Protein AF-A0A1H5ZBY7-F1 (afdb_monomer)

Solvent-accessible surface area (backbone atoms only — not comparable to full-atom values): 3846 Å² total; per-residue (Å²): 137,89,83,90,78,62,68,78,68,46,63,83,52,51,47,79,54,99,90,43,83,43,74,73,70,47,79,44,75,48,96,60,58,46,101,85,65,48,49,63,48,77,50,68,85,77,78,76,75,80,77,78,83,126

Radius of gyration: 15.17 Å; Cα contacts (8 Å, |Δi|>4): 42; chains: 1; bounding box: 44×21×39 Å

Sequence (54 aa):
MEVSLKMEELHDHTFEYEGDTYIKFNVAKLKEPDQYGKTHTVYVSVKEPDSEEF

pLDDT: mean 77.12, std 11.97, range [42.56, 92.5]

Foldseek 3Di:
DDDDDDPVVQVVQWDDDPNDIDHDKDKDADPAQPPVRHGIDIGDDDDDDPPPPD

Structure (mmCIF, N/CA/C/O backbone):
data_AF-A0A1H5ZBY7-F1
#
_entry.id   AF-A0A1H5ZBY7-F1
#
loop_
_atom_site.group_PDB
_atom_site.id
_atom_site.type_symbol
_atom_site.label_atom_id
_atom_site.label_alt_id
_atom_site.label_comp_id
_atom_site.label_asym_id
_atom_site.label_entity_id
_atom_site.label_seq_id
_atom_site.pdbx_PDB_ins_code
_atom_site.Cartn_x
_atom_site.Cartn_y
_atom_site.Cartn_z
_atom_site.occupancy
_atom_site.B_iso_or_equiv
_atom_site.auth_seq_id
_atom_site.auth_comp_id
_atom_site.auth_asym_id
_atom_site.auth_atom_id
_atom_site.pdbx_PDB_model_num
ATOM 1 N N . MET A 1 1 ? -13.292 1.843 0.976 1.00 64.06 1 MET A N 1
ATOM 2 C CA . MET A 1 1 ? -12.051 1.961 1.761 1.00 64.06 1 MET A CA 1
ATOM 3 C C . MET A 1 1 ? -11.168 2.918 0.996 1.00 64.06 1 MET A C 1
ATOM 5 O O . MET A 1 1 ? -10.857 2.624 -0.148 1.00 64.06 1 MET A O 1
ATOM 9 N N . GLU A 1 2 ? -10.884 4.080 1.569 1.00 63.72 2 GLU A N 1
ATOM 10 C CA . GLU A 1 2 ? -9.973 5.066 0.983 1.00 63.72 2 GLU A CA 1
ATOM 11 C C . GLU A 1 2 ? -8.576 4.827 1.565 1.00 63.72 2 GLU A C 1
ATOM 13 O O . GLU A 1 2 ? -8.448 4.563 2.763 1.00 63.72 2 GLU A O 1
ATOM 18 N N . VAL A 1 3 ? -7.552 4.841 0.714 1.00 71.31 3 VAL A N 1
ATOM 19 C CA . VAL A 1 3 ? -6.151 4.637 1.096 1.00 71.31 3 VAL A CA 1
ATOM 20 C C . VAL A 1 3 ? -5.363 5.815 0.548 1.00 71.31 3 VAL A C 1
ATOM 22 O O . VAL A 1 3 ? -5.317 6.014 -0.664 1.00 71.31 3 VAL A O 1
ATOM 25 N N . SER A 1 4 ? -4.744 6.575 1.445 1.00 72.38 4 SER A N 1
ATOM 26 C CA . SER A 1 4 ? -3.886 7.706 1.099 1.00 72.38 4 SER A CA 1
ATOM 27 C C . SER A 1 4 ? -2.438 7.310 1.346 1.00 72.38 4 SER A C 1
ATOM 29 O O . SER A 1 4 ? -2.087 6.914 2.456 1.00 72.38 4 SER A O 1
ATOM 31 N N . LEU A 1 5 ? -1.612 7.402 0.307 1.00 74.94 5 LEU A N 1
ATOM 32 C CA . LEU A 1 5 ? -0.187 7.079 0.342 1.00 74.94 5 LEU A CA 1
ATOM 33 C C . LEU A 1 5 ? 0.606 8.329 -0.027 1.00 74.94 5 LEU A C 1
ATOM 35 O O . LEU A 1 5 ? 0.181 9.117 -0.875 1.00 74.94 5 LEU A O 1
ATOM 39 N N . LYS A 1 6 ? 1.752 8.527 0.622 1.00 79.56 6 LYS A N 1
ATOM 40 C CA . LYS A 1 6 ? 2.630 9.653 0.325 1.00 79.56 6 LYS A CA 1
ATOM 41 C C . LYS A 1 6 ? 3.431 9.334 -0.936 1.00 79.56 6 LYS A C 1
ATOM 43 O O . LYS A 1 6 ? 4.121 8.323 -0.985 1.00 79.56 6 LYS A O 1
ATOM 48 N N . MET A 1 7 ? 3.350 10.202 -1.944 1.00 77.94 7 MET A N 1
ATOM 49 C CA . MET A 1 7 ? 3.955 9.945 -3.258 1.00 77.94 7 MET A CA 1
ATOM 50 C C . MET A 1 7 ? 5.474 9.737 -3.189 1.00 77.94 7 MET A C 1
ATOM 52 O O . MET A 1 7 ? 6.005 8.884 -3.888 1.00 77.94 7 MET A O 1
ATOM 56 N N . GLU A 1 8 ? 6.158 10.475 -2.310 1.00 80.62 8 GLU A N 1
ATOM 57 C CA . GLU A 1 8 ? 7.607 10.344 -2.105 1.00 80.62 8 GLU A CA 1
ATOM 58 C C . GLU A 1 8 ? 8.006 8.927 -1.665 1.00 80.62 8 GLU A C 1
ATOM 60 O O . GLU A 1 8 ? 8.977 8.395 -2.180 1.00 80.62 8 GLU A O 1
ATOM 65 N N . GLU A 1 9 ? 7.224 8.283 -0.792 1.00 75.06 9 GLU A N 1
ATOM 66 C CA . GLU A 1 9 ? 7.511 6.916 -0.325 1.00 75.06 9 GLU A CA 1
ATOM 67 C C . GLU A 1 9 ? 7.109 5.847 -1.349 1.00 75.06 9 GLU A C 1
ATOM 69 O O . GLU A 1 9 ? 7.603 4.724 -1.316 1.00 75.06 9 GLU A O 1
ATOM 74 N N . LEU A 1 10 ? 6.205 6.174 -2.278 1.00 78.12 10 LEU A N 1
ATOM 75 C CA . LEU A 1 10 ? 5.795 5.246 -3.329 1.00 78.12 10 LEU A CA 1
ATOM 76 C C . LEU A 1 10 ? 6.895 5.022 -4.358 1.00 78.12 10 LEU A C 1
ATOM 78 O O . LEU A 1 10 ? 7.036 3.898 -4.834 1.00 78.12 10 LEU A O 1
ATOM 82 N N . HIS A 1 11 ? 7.654 6.070 -4.693 1.00 78.75 11 HIS A N 1
ATOM 83 C CA . HIS A 1 11 ? 8.714 6.001 -5.697 1.00 78.75 11 HIS A CA 1
ATOM 84 C C . HIS A 1 11 ? 9.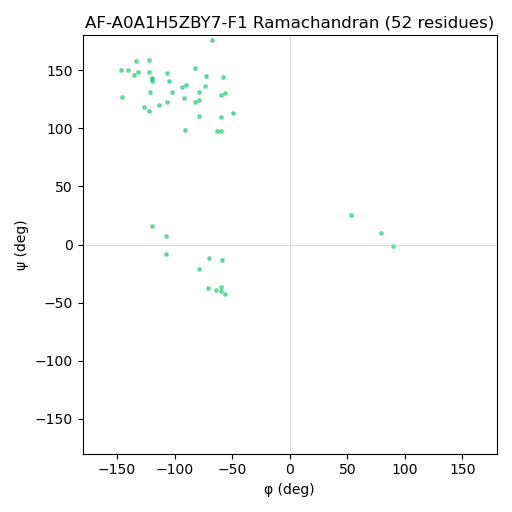746 4.913 -5.376 1.00 78.75 11 HIS A C 1
ATOM 86 O O . HIS A 1 11 ? 10.072 4.115 -6.258 1.00 78.75 11 HIS A O 1
ATOM 92 N N . ASP A 1 12 ? 10.145 4.805 -4.108 1.00 78.56 12 ASP A N 1
ATOM 93 C CA . ASP A 1 12 ? 11.127 3.826 -3.620 1.00 78.56 12 ASP A CA 1
ATOM 94 C C . ASP A 1 12 ? 10.609 2.372 -3.633 1.00 78.56 12 ASP A C 1
ATOM 96 O O . ASP A 1 12 ? 11.376 1.420 -3.477 1.00 78.56 12 ASP A O 1
ATOM 100 N N . HIS A 1 13 ? 9.303 2.176 -3.837 1.00 77.12 13 HIS A N 1
ATOM 101 C CA . HIS A 1 13 ? 8.637 0.870 -3.852 1.00 77.12 13 HIS A CA 1
ATOM 102 C C . HIS A 1 13 ? 7.959 0.548 -5.194 1.00 77.12 13 HIS A C 1
ATOM 104 O O . HIS A 1 13 ? 7.125 -0.363 -5.272 1.00 77.12 13 HIS A O 1
ATOM 110 N N . THR A 1 14 ? 8.310 1.285 -6.252 1.00 85.44 14 THR A N 1
ATOM 111 C CA . THR A 1 14 ? 7.853 0.997 -7.615 1.00 85.44 14 THR A CA 1
ATOM 112 C C . THR A 1 14 ? 8.695 -0.087 -8.290 1.00 85.44 14 THR A C 1
ATOM 114 O O . THR A 1 14 ? 9.871 -0.274 -7.982 1.00 85.44 14 THR A O 1
ATOM 117 N N . PHE A 1 15 ? 8.094 -0.819 -9.226 1.00 85.06 15 PHE A N 1
ATOM 118 C CA . PHE A 1 15 ? 8.798 -1.746 -10.112 1.00 85.06 15 PHE A CA 1
ATOM 119 C C . PHE A 1 15 ? 8.218 -1.680 -11.525 1.00 85.06 15 PHE A C 1
ATOM 121 O O . PHE A 1 15 ? 7.027 -1.416 -11.697 1.00 85.06 15 PHE A O 1
ATOM 128 N N . GLU A 1 16 ? 9.047 -1.936 -12.535 1.00 90.06 16 GLU A N 1
ATOM 129 C CA . GLU A 1 16 ? 8.593 -2.044 -13.923 1.00 90.06 16 GLU A CA 1
ATOM 130 C C . GLU A 1 16 ? 8.202 -3.483 -14.262 1.00 90.06 16 GLU A C 1
ATOM 132 O O . GLU A 1 16 ? 8.896 -4.442 -13.913 1.00 90.06 16 GLU A O 1
ATOM 137 N N . TYR A 1 17 ? 7.087 -3.639 -14.966 1.00 86.12 17 TYR A N 1
ATOM 138 C CA . TYR A 1 17 ? 6.636 -4.913 -15.512 1.00 86.12 17 TYR A CA 1
ATOM 139 C C . TYR A 1 17 ? 5.944 -4.656 -16.851 1.00 86.12 17 TYR A C 1
ATOM 141 O O . TYR A 1 17 ? 5.078 -3.799 -16.940 1.00 86.12 17 TYR A O 1
ATOM 149 N N . GLU A 1 18 ? 6.362 -5.354 -17.911 1.00 91.88 18 GLU A N 1
ATOM 150 C CA . GLU A 1 18 ? 5.803 -5.192 -19.270 1.00 91.88 18 GLU A CA 1
ATOM 151 C C . GLU A 1 18 ? 5.791 -3.739 -19.809 1.00 91.88 18 GLU A C 1
ATOM 153 O O . GLU A 1 18 ? 5.027 -3.410 -20.709 1.00 91.88 18 GLU A O 1
ATOM 158 N N . GLY A 1 19 ? 6.693 -2.881 -19.314 1.00 92.50 19 GLY A N 1
ATOM 159 C CA . GLY A 1 19 ? 6.812 -1.475 -19.726 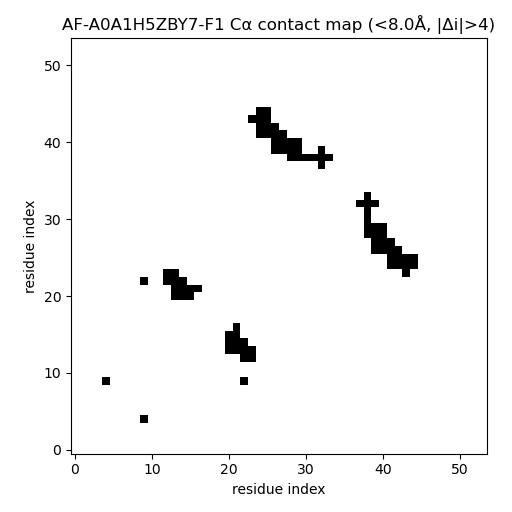1.00 92.50 19 GLY A CA 1
ATOM 160 C C 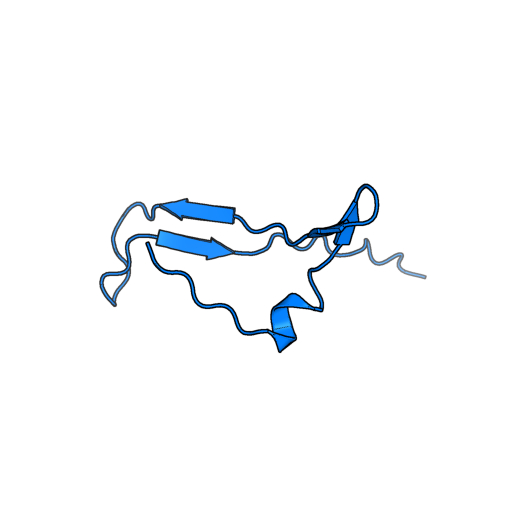. GLY A 1 19 ? 5.955 -0.494 -18.920 1.00 92.50 19 GLY A C 1
ATOM 161 O O . GLY A 1 19 ? 6.051 0.709 -19.149 1.00 92.50 19 GLY A O 1
ATOM 162 N N . ASP A 1 20 ? 5.177 -0.990 -17.957 1.00 92.38 20 ASP A N 1
ATOM 163 C CA . ASP A 1 20 ? 4.375 -0.185 -17.040 1.00 92.38 20 ASP A CA 1
ATOM 164 C C . ASP A 1 20 ? 4.986 -0.174 -15.628 1.00 92.38 20 ASP A C 1
ATOM 166 O O . ASP A 1 20 ? 5.594 -1.147 -15.170 1.00 92.38 2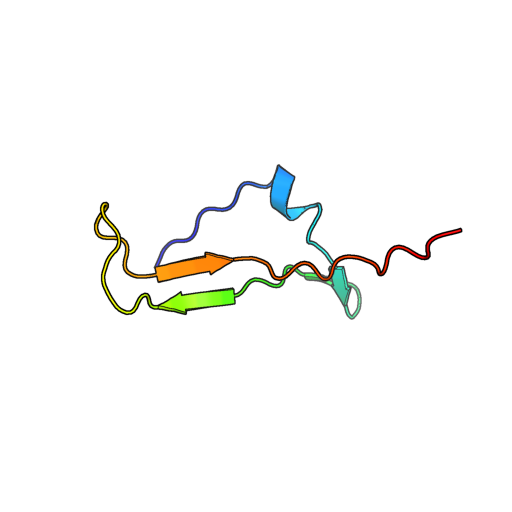0 ASP A O 1
ATOM 170 N N . THR A 1 21 ? 4.814 0.941 -14.913 1.00 88.31 21 THR A N 1
ATOM 171 C CA . THR A 1 21 ? 5.263 1.102 -13.523 1.00 88.31 21 THR A CA 1
ATOM 172 C C . THR A 1 21 ? 4.156 0.705 -12.552 1.00 88.31 21 THR A C 1
ATOM 174 O O . THR A 1 21 ? 3.054 1.255 -12.580 1.00 88.31 21 THR A O 1
ATOM 177 N N . TYR A 1 22 ? 4.469 -0.203 -11.634 1.00 85.31 22 TYR A N 1
ATOM 178 C CA . TYR A 1 22 ? 3.535 -0.727 -10.646 1.00 85.31 22 TYR A CA 1
ATOM 179 C C . TYR A 1 22 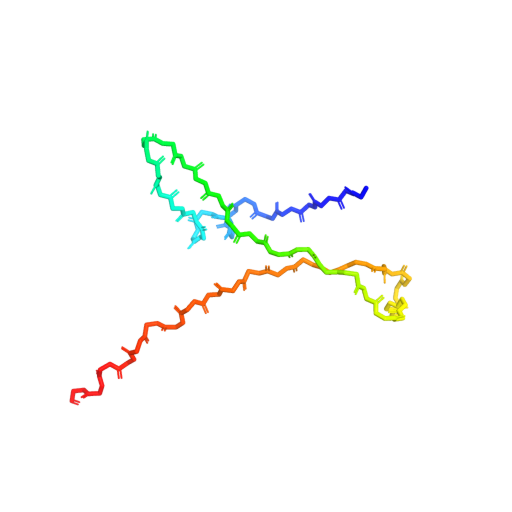? 4.022 -0.513 -9.221 1.00 85.31 22 TYR A C 1
ATOM 181 O O . TYR A 1 22 ? 5.216 -0.406 -8.952 1.00 85.31 22 TYR A O 1
ATOM 189 N N . ILE A 1 23 ? 3.065 -0.543 -8.292 1.00 85.94 23 ILE A N 1
ATOM 190 C CA . ILE A 1 23 ? 3.319 -0.684 -6.859 1.00 85.94 23 ILE A CA 1
ATOM 191 C C . ILE A 1 23 ? 2.635 -1.955 -6.370 1.00 85.94 23 ILE A C 1
ATOM 193 O O . ILE A 1 23 ? 1.534 -2.288 -6.816 1.00 85.94 23 ILE A O 1
ATOM 197 N N . LYS A 1 24 ? 3.261 -2.668 -5.434 1.00 81.38 24 LYS A N 1
ATOM 198 C CA . LYS A 1 24 ? 2.657 -3.841 -4.794 1.00 81.38 24 LYS A CA 1
ATOM 199 C C . LYS A 1 24 ? 2.610 -3.627 -3.289 1.00 81.38 24 LYS A C 1
ATOM 201 O O . LYS A 1 24 ? 3.640 -3.575 -2.628 1.00 81.38 24 LYS A O 1
ATOM 206 N N . PHE A 1 25 ? 1.400 -3.542 -2.754 1.00 84.12 25 PHE A N 1
ATOM 207 C CA . PHE A 1 25 ? 1.133 -3.469 -1.321 1.00 84.12 25 PHE A CA 1
ATOM 208 C C . PHE A 1 25 ? 0.014 -4.439 -0.954 1.00 84.12 25 PHE A C 1
ATOM 210 O O . PHE A 1 25 ? -0.797 -4.834 -1.793 1.00 84.12 25 PHE A O 1
ATOM 217 N N . ASN A 1 26 ? -0.025 -4.824 0.315 1.00 83.44 26 ASN A N 1
ATOM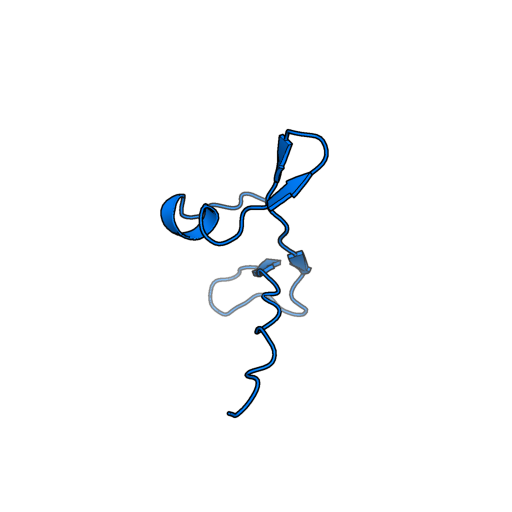 218 C CA . ASN A 1 26 ? -1.041 -5.706 0.859 1.00 83.44 26 ASN A CA 1
ATOM 219 C C . ASN A 1 26 ? -2.038 -4.904 1.687 1.00 83.44 26 ASN A C 1
ATOM 221 O O . ASN A 1 26 ? -1.663 -4.005 2.440 1.00 83.44 26 ASN A O 1
ATOM 225 N N . VAL A 1 27 ? -3.309 -5.275 1.569 1.00 85.31 27 VAL A N 1
ATOM 226 C CA . VAL A 1 27 ? -4.394 -4.769 2.407 1.00 85.31 27 VAL A CA 1
ATOM 227 C C . VAL A 1 27 ? -4.916 -5.926 3.243 1.00 85.31 27 VAL A C 1
ATOM 229 O O . VAL A 1 27 ? -5.396 -6.918 2.698 1.00 85.31 27 VAL A O 1
ATOM 232 N N . ALA A 1 28 ? -4.846 -5.799 4.565 1.00 85.25 28 ALA A N 1
ATOM 233 C CA . ALA A 1 28 ? -5.345 -6.810 5.488 1.00 85.25 28 ALA A CA 1
ATOM 234 C C . ALA A 1 28 ? -6.443 -6.237 6.383 1.00 85.25 28 ALA A C 1
ATOM 236 O O . ALA A 1 28 ? -6.358 -5.106 6.865 1.00 85.25 28 ALA A O 1
ATOM 237 N N . LYS A 1 29 ? -7.478 -7.042 6.633 1.00 86.88 29 LYS A N 1
ATOM 238 C CA . LYS A 1 29 ? -8.503 -6.735 7.630 1.00 86.88 29 LYS A CA 1
ATOM 239 C C . LYS A 1 29 ? -7.964 -7.068 9.020 1.00 86.88 29 LYS A C 1
ATOM 241 O O . LYS A 1 29 ? -7.444 -8.161 9.239 1.00 86.88 29 LYS A O 1
ATOM 246 N N . LEU A 1 30 ? -8.100 -6.136 9.953 1.00 83.69 30 LEU A N 1
ATOM 247 C CA . LEU A 1 30 ? -7.720 -6.350 11.343 1.00 83.69 30 LEU A CA 1
ATOM 248 C C . LEU A 1 30 ? -8.732 -7.283 12.022 1.00 83.69 30 LEU A C 1
ATOM 250 O O . LEU A 1 30 ? -9.927 -7.249 11.718 1.00 83.69 30 LEU A O 1
ATOM 254 N N . LYS A 1 31 ? -8.250 -8.129 12.942 1.00 85.75 31 LYS A N 1
ATOM 255 C CA . LYS A 1 31 ? -9.124 -9.000 13.749 1.00 85.75 31 LYS A CA 1
ATOM 256 C C . LYS A 1 31 ? -10.045 -8.181 14.652 1.00 85.75 31 LYS A C 1
ATOM 258 O O . LYS A 1 31 ? -11.218 -8.511 14.778 1.00 85.75 31 LYS A O 1
ATOM 263 N N . GLU A 1 32 ? -9.516 -7.101 15.211 1.00 87.75 32 GLU A N 1
ATOM 264 C CA . GLU A 1 32 ? -10.244 -6.111 15.997 1.00 87.75 32 GLU A CA 1
ATOM 265 C C . GLU A 1 32 ? -9.877 -4.712 15.485 1.00 87.75 32 GLU A C 1
ATOM 267 O O . GLU A 1 32 ? -8.759 -4.534 14.991 1.00 87.75 32 GLU A O 1
ATOM 272 N N . PRO A 1 33 ? -10.789 -3.727 15.546 1.00 86.31 33 PRO A N 1
ATOM 273 C CA . PRO A 1 33 ? -10.460 -2.355 15.182 1.00 86.31 33 PRO A CA 1
ATOM 274 C C . PRO A 1 33 ? -9.299 -1.834 16.034 1.00 86.31 33 PRO A C 1
ATOM 276 O O . PRO A 1 33 ? -9.208 -2.158 17.218 1.00 86.31 33 PRO A O 1
ATOM 279 N N . ASP A 1 34 ? -8.424 -1.017 15.449 1.00 83.38 34 ASP A N 1
ATOM 280 C CA . ASP A 1 34 ? -7.361 -0.374 16.219 1.00 83.38 34 ASP A CA 1
ATOM 281 C C . ASP A 1 34 ? -7.925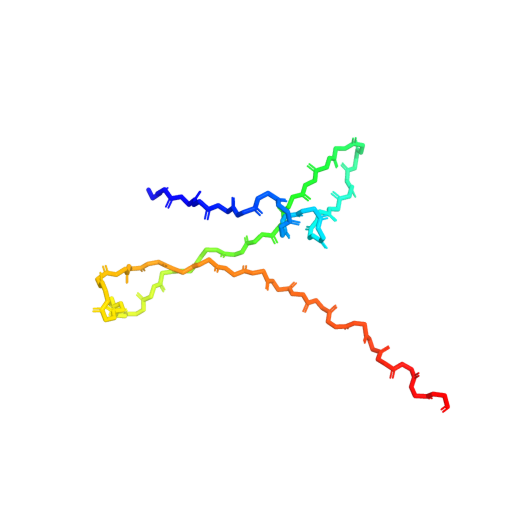 0.654 17.222 1.00 83.38 34 ASP A C 1
ATOM 283 O O . ASP A 1 34 ? -9.121 0.957 17.251 1.00 83.38 34 ASP A O 1
ATOM 287 N N . GLN A 1 35 ? -7.045 1.236 18.038 1.00 86.25 35 GLN A N 1
ATOM 288 C CA . GLN A 1 35 ? -7.407 2.259 19.031 1.00 86.25 35 GLN A CA 1
ATOM 289 C C . GLN A 1 35 ? -8.062 3.526 18.440 1.00 86.25 35 GLN A C 1
ATOM 291 O O . GLN A 1 35 ? -8.620 4.331 19.180 1.00 86.25 35 GLN A O 1
ATOM 296 N N . TYR A 1 36 ? -8.006 3.709 17.119 1.00 83.31 36 TYR A N 1
ATOM 297 C CA . TYR A 1 36 ? -8.621 4.810 16.380 1.00 83.31 36 TYR A CA 1
ATOM 298 C C . TYR A 1 36 ? -9.854 4.357 15.573 1.00 83.31 36 TYR A C 1
ATOM 300 O O . TYR A 1 36 ? -10.399 5.137 14.793 1.00 83.31 36 TYR A O 1
ATOM 308 N N . GLY A 1 37 ? -10.304 3.108 15.744 1.00 81.12 37 GLY A N 1
ATOM 309 C CA . GLY A 1 37 ? -11.455 2.528 15.053 1.00 81.12 37 GLY A CA 1
ATOM 310 C C . GLY A 1 37 ? -11.175 2.071 13.617 1.00 81.12 37 GLY A C 1
ATOM 311 O O . GLY A 1 37 ? -12.113 1.732 12.891 1.00 81.12 37 GLY A O 1
ATOM 312 N N . LYS A 1 38 ? -9.913 2.042 13.172 1.00 82.19 38 LYS A N 1
ATOM 313 C CA . LYS A 1 38 ? -9.561 1.554 11.833 1.00 82.19 38 LYS A CA 1
ATOM 314 C C . LYS A 1 38 ? -9.686 0.039 11.795 1.00 82.19 38 LYS A C 1
ATOM 316 O O . LYS A 1 38 ? -9.244 -0.660 12.697 1.00 82.19 38 LYS A O 1
ATOM 321 N N . THR A 1 39 ? -10.275 -0.480 10.723 1.00 86.00 39 THR A N 1
ATOM 322 C CA . THR A 1 39 ? -10.564 -1.919 10.563 1.00 86.00 39 THR A CA 1
ATOM 323 C C . THR A 1 39 ? -9.656 -2.614 9.552 1.00 86.00 39 THR A C 1
ATOM 325 O O . THR A 1 39 ? -9.704 -3.835 9.419 1.00 86.00 39 THR A O 1
ATOM 328 N N . HIS A 1 40 ? -8.846 -1.849 8.823 1.00 81.69 40 HIS A N 1
ATOM 329 C CA . HIS A 1 40 ? -7.975 -2.339 7.761 1.00 81.69 40 HIS A CA 1
ATOM 330 C C . HIS A 1 40 ? -6.595 -1.698 7.896 1.00 81.69 40 HIS A C 1
ATOM 332 O O . HIS A 1 40 ? -6.488 -0.535 8.285 1.00 81.69 40 HIS A O 1
ATOM 338 N N . THR A 1 41 ? -5.560 -2.458 7.553 1.00 81.06 41 THR A N 1
ATOM 339 C CA . THR A 1 41 ? -4.168 -2.008 7.513 1.00 81.06 41 THR A CA 1
ATOM 340 C C . THR A 1 41 ? -3.582 -2.211 6.120 1.00 81.06 41 THR A C 1
ATOM 342 O O . THR A 1 41 ? -3.980 -3.134 5.403 1.00 81.06 41 THR A O 1
ATOM 345 N N . VAL A 1 42 ? -2.656 -1.333 5.743 1.00 80.94 42 VAL A N 1
ATOM 346 C CA . VAL A 1 42 ? -1.934 -1.367 4.470 1.00 80.94 42 VAL A CA 1
ATOM 347 C C . VAL A 1 42 ? -0.444 -1.458 4.764 1.00 80.94 42 VAL A C 1
ATOM 349 O O . VAL A 1 42 ? 0.056 -0.697 5.587 1.00 80.94 42 VAL A O 1
ATOM 352 N N . TYR A 1 43 ? 0.257 -2.386 4.116 1.00 77.69 43 TYR A N 1
ATOM 353 C CA . TYR A 1 43 ? 1.697 -2.565 4.300 1.00 77.69 43 TYR A CA 1
ATOM 354 C C . TYR A 1 43 ? 2.387 -3.027 3.014 1.00 77.69 43 TYR A C 1
ATOM 356 O O . TYR A 1 43 ? 1.803 -3.732 2.187 1.00 77.69 43 TYR A O 1
ATOM 364 N N . VAL A 1 44 ? 3.655 -2.649 2.865 1.00 74.88 44 VAL A N 1
ATOM 365 C CA . VAL A 1 44 ? 4.544 -3.107 1.791 1.00 74.88 44 VAL A CA 1
ATOM 366 C C . VAL A 1 44 ? 5.474 -4.168 2.372 1.00 74.88 44 VAL A C 1
ATOM 368 O O . VAL A 1 44 ? 6.050 -3.975 3.439 1.00 74.88 44 VAL A O 1
ATOM 371 N N . SER A 1 45 ? 5.609 -5.309 1.696 1.00 67.31 45 SER A N 1
ATOM 372 C CA . SER A 1 45 ? 6.611 -6.316 2.058 1.00 67.31 45 SER A CA 1
ATOM 373 C C . SER A 1 45 ? 7.885 -6.032 1.278 1.00 67.31 45 SER A C 1
ATOM 375 O O . SER A 1 45 ? 7.989 -6.391 0.107 1.00 67.31 45 SER A O 1
ATOM 377 N N . VAL A 1 46 ? 8.839 -5.375 1.930 1.00 66.00 46 VAL A N 1
ATOM 378 C CA . VAL A 1 46 ? 10.183 -5.177 1.388 1.00 66.00 46 VAL A CA 1
ATOM 379 C C . VAL A 1 46 ? 10.982 -6.442 1.680 1.00 66.00 46 VAL A C 1
ATOM 381 O O . VAL A 1 46 ? 11.069 -6.872 2.829 1.00 66.00 46 VAL A O 1
ATOM 384 N N . LYS A 1 47 ? 11.525 -7.076 0.640 1.00 59.69 47 LYS A N 1
ATOM 385 C CA . LYS A 1 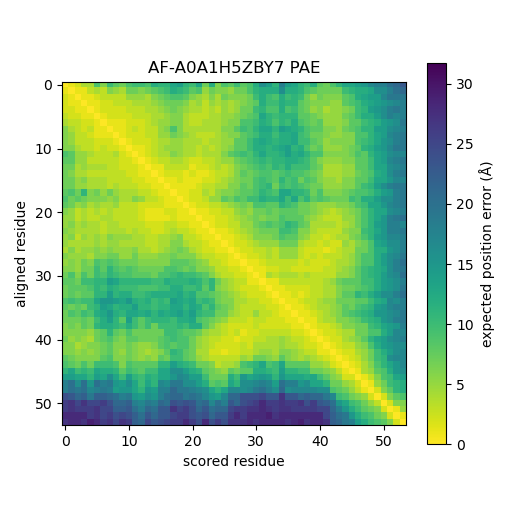47 ? 12.531 -8.120 0.823 1.00 59.69 47 LYS A CA 1
ATOM 386 C C . LYS A 1 47 ? 13.845 -7.395 1.096 1.00 59.69 47 LYS A C 1
ATOM 388 O O . LYS A 1 47 ? 14.340 -6.723 0.194 1.00 59.69 47 LYS A O 1
ATOM 393 N N . GLU A 1 48 ? 14.364 -7.474 2.320 1.00 62.53 48 GLU A N 1
ATOM 394 C CA . GLU A 1 48 ? 15.722 -6.995 2.586 1.00 62.53 48 GLU A CA 1
ATOM 395 C C . GLU A 1 48 ? 16.679 -7.735 1.636 1.00 62.53 48 GLU A C 1
ATOM 397 O O . GLU A 1 48 ? 16.553 -8.959 1.488 1.00 62.53 48 GLU A O 1
ATOM 402 N N . PRO A 1 49 ? 17.564 -7.024 0.913 1.00 55.47 49 PRO A N 1
ATOM 403 C CA . PRO A 1 49 ? 18.626 -7.696 0.186 1.00 55.47 49 PRO A CA 1
ATOM 404 C C . PRO A 1 49 ? 19.454 -8.451 1.225 1.00 55.47 49 PRO A C 1
ATOM 406 O O . PRO A 1 49 ? 19.822 -7.860 2.239 1.00 55.47 49 PRO A O 1
ATOM 409 N N . ASP A 1 50 ? 19.695 -9.748 1.004 1.00 52.12 50 ASP A N 1
ATOM 410 C CA . ASP A 1 50 ? 20.653 -10.503 1.813 1.00 52.12 50 ASP A CA 1
ATOM 411 C C . ASP A 1 50 ? 21.934 -9.670 1.868 1.00 52.12 50 ASP A C 1
ATOM 413 O O . ASP A 1 50 ? 22.558 -9.405 0.838 1.00 52.12 50 ASP A O 1
ATOM 417 N N . SER A 1 51 ? 22.274 -9.175 3.056 1.00 51.72 51 SER A N 1
ATOM 418 C CA . SER A 1 51 ? 23.570 -8.572 3.291 1.00 51.72 51 SER A CA 1
ATOM 419 C C . SER A 1 51 ? 24.590 -9.684 3.079 1.00 51.72 51 SER A C 1
ATOM 421 O O . SER A 1 51 ? 24.793 -10.513 3.965 1.00 51.72 51 SER A O 1
ATOM 423 N N . GLU A 1 52 ? 25.186 -9.746 1.889 1.00 53.50 52 GLU A N 1
ATOM 424 C CA . GLU A 1 52 ? 26.441 -10.459 1.696 1.00 53.50 52 GLU A CA 1
ATOM 425 C C . GLU A 1 52 ? 27.450 -9.789 2.636 1.00 53.50 52 GLU A C 1
ATOM 427 O O . GLU A 1 52 ? 27.954 -8.698 2.364 1.00 53.50 52 GLU A O 1
ATOM 432 N N . GLU A 1 53 ? 27.648 -10.392 3.811 1.00 49.91 53 GLU A N 1
ATOM 433 C CA . GLU A 1 53 ? 28.757 -10.068 4.698 1.00 49.91 53 GLU A CA 1
ATOM 434 C C . GLU A 1 53 ? 30.051 -10.347 3.918 1.00 49.91 53 GLU A C 1
ATOM 436 O O . GLU A 1 53 ? 30.352 -11.499 3.592 1.00 49.91 53 GLU A O 1
ATOM 441 N N . PHE A 1 54 ? 30.765 -9.275 3.563 1.00 42.56 54 PHE A N 1
ATOM 442 C CA . PHE A 1 54 ? 32.118 -9.308 3.001 1.00 42.56 54 PHE A CA 1
ATOM 443 C C . PHE A 1 54 ? 33.170 -9.330 4.111 1.00 42.56 54 PHE A C 1
ATOM 445 O O . PHE A 1 54 ? 32.997 -8.587 5.106 1.00 42.56 54 PHE A O 1
#

Nearest PDB structures (foldseek):
  6vtd-assembly1_A  TM=4.302E-01  e=1.579E+00  Naegleria gruberi

Organism: NCBI:txid1120964

Secondary structure (DSSP, 8-state):
------HHHHHTTEEEETTEEEE--EEEE-SS--TT---EEEE-----------

Mean predicted aligned error: 8.45 Å

=== Feature glossary ===
Annotated list of the representations used here:

Nearest PDB structures. The Foldseek neighbor list gives the closest experimentally determined structures in the PDB, ranked by structural alignment. TM-score near 1 means near-identical fold; near 0.3 means only rough topology match. This is how one finds what a novel AlphaFold prediction most resembles in the solved-structure universe.

Foldseek 3Di. Foldseek's 3Di representation compresses backbone geometry into a per-residue letter drawn from a learned twenty-state alphabet. It captures the tertiary interaction pattern around each residue — which residues are packed against it in space, regardless of where they are in sequence.

Radius of gyration, Cα contacts, bounding box. Radius of gyration (Rg) is the root-mean-square distance of Cα atoms from their centroid — a single number for overall size and compactness. A globular domain of N residues has Rg ≈ 2.2·N^0.38 Å; an extended or disordered chain has a much larger Rg. The Cα contact count is the number of residue pairs whose Cα atoms are within 8 Å and are more than four positions apart in sequence — a standard proxy for tertiary packing density. The bounding box is the smallest axis-aligned box enclosing all Cα atoms.

InterPro / GO / CATH / organism. The annotation block draws on four external resources. InterPro: which protein families and domains the sequence belongs to. GO: standardized terms for what the protein does, what process it participates in, and where in the cell it acts. CATH: which structural fold it has in the CATH hierarchy. Organism: the species of origin.

mmCIF coordinates. The mmCIF block holds the 3D Cartesian coordinates of each backbone atom (N, Cα, C, O) in ångströms. mmCIF is the PDB's canonical archive format — a tagged-loop text representation of the atomic model.

pLDDT. pLDDT is the predicted lDDT-Cα score: AlphaFold's confidence that the local environment of each residue (all inter-atomic distances within 15 Å) is correctly placed. It is a per-residue number between 0 and 100, with higher meaning more reliable.

Backbone torsions (φ/ψ). φ (phi) and ψ (psi) are the two rotatable backbone dihedrals per residue: φ is the C(i-1)–N–Cα–C torsion, ψ is the N–Cα–C–N(i+1) torsion, both in degrees on (−180°, 180°]. α-helical residues cluster near (−60°, −45°); β-strand residues near (−120°, +130°). A Ramachandran plot is simply a scatter of (φ, ψ) for every residue.

B-factor. For experimental (PDB) structures, the B-factor (temperature factor) quantifies the positional spread of each atom in the crystal — a combination of thermal vibration and static disorder — in units of Å². High B-factors mark flexible loops or poorly resolved regions; low B-factors mark the rigid, well-ordered core.

Secondary structure (3-state, P-SEA). SS3 is a coarse helix/strand/coil call (letters a/b/c) made by the P-SEA algorithm from inter-Cα distances and dihedrals. It is less detailed than DSSP but needs only Cα positions.

Predicted aligned error. Predicted aligned error is AlphaFold's pairwise confidence. Unlike pLDDT (per-residue), PAE is per-residue-pair and captures whether two parts of the structure are correctly placed relative to each other. Units are ångströms of expected positional error.

Solvent-accessible surface area. Solvent-accessible surface area (SASA) is the area in Å² traced out by the centre of a 1.4 Å probe sphere (a water molecule) rolled over the protein's van der Waals surface (Shrake–Rupley / Lee–Richards construction). Buried residues have near-zero SASA; fully exposed residues can exceed 200 Å². The total SASA scales roughly with the number of surface residues.

Secondary structure (8-state, DSSP). The SS8 string is DSSP's per-residue secondary-structure call. α-helix (H) means an i→i+4 H-bond ladder; β-strand (E) means the residue participates in a β-sheet; 3₁₀ (G) and π (I) are tighter and 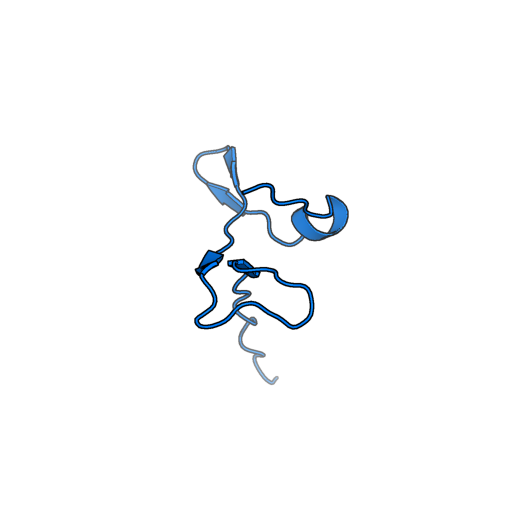wider helices; T/S are turns/bends; '-' is loop.

Rendered structure images. Structure images are PyMOL renders from six orthogonal camera directions. Cartoon representation draws helices as coils and strands as arrows; sticks shows the backbone as bonds; surface shows the solvent-excluded envelope. Rainbow coloring maps sequence position to hue (blue→red, N→C); chain coloring assigns a distinct color per polypeptide.

Sequence. The amino-acid sequence is the protein's primary structure: the linear order of residues from the N-terminus to the C-terminus, written in one-letter code. Everything else here — the 3D coordinates, the secondary structure, the domain annotations — is ultimately a consequence of this string.

Contact-map, Ramachandran, and PAE plots. Three diagnostic plots accompany the record. The Cα contact map visualizes the tertiary structure as a 2D adjacency matrix (8 Å cutoff, sequence-local contacts suppressed). The Ramachandran plot shows the distribution of backbone (φ, ψ) torsions, with points in the α and β basins reflecting secondary structure content. The PAE plot shows AlphaFold's inter-residue confidence as a color matrix.